Protein AF-X1KQK9-F1 (afdb_monomer)

InterPro domains:
  IPR006158 Cobalamin (vitamin B12)-binding domain [PF02310] (26-74)
  IPR006158 Cobalamin (vitamin B12)-binding domain [PS51332] (1-77)

Nearest PDB structures (foldseek):
  6slm-assembly1_A  TM=4.521E-01  e=2.198E+00  Escherichia coli K-12
  5w1c-assembly1_A  TM=5.710E-01  e=4.890E+00  Escherichia coli O157:H7
  6m4w-assembly1_A  TM=5.480E-01  e=7.794E+00  Escherichia coli K-12
  7uaj-assembly1_B  TM=4.522E-01  e=4.575E+00  Escherichia coli K-12
  6vls-assembly4_D  TM=4.665E-01  e=5.226E+00  Escherichia coli

Structure (mmCIF, N/CA/C/O backbone):
data_AF-X1KQK9-F1
#
_entry.id   AF-X1KQK9-F1
#
loop_
_atom_site.group_PDB
_atom_site.id
_atom_site.type_symbol
_atom_site.label_atom_id
_atom_site.label_alt_id
_atom_site.label_comp_id
_atom_site.label_asym_id
_atom_site.label_entity_id
_atom_site.label_seq_id
_atom_site.pdbx_PDB_ins_code
_atom_site.Cartn_x
_atom_site.Cartn_y
_atom_site.Cartn_z
_atom_site.occupancy
_atom_site.B_iso_or_equiv
_atom_site.auth_seq_id
_atom_site.auth_comp_id
_atom_site.auth_asym_id
_atom_site.auth_atom_id
_atom_site.pdbx_PDB_model_num
ATOM 1 N N . MET A 1 1 ? -13.734 -8.164 -5.694 1.00 69.94 1 MET A N 1
ATOM 2 C CA . MET A 1 1 ? -13.845 -6.691 -5.840 1.00 69.94 1 MET A CA 1
ATOM 3 C C . MET A 1 1 ? -14.324 -6.129 -4.504 1.00 69.94 1 MET A C 1
ATOM 5 O O . MET A 1 1 ? -15.373 -6.570 -4.060 1.00 69.94 1 MET A O 1
ATOM 9 N N . LEU A 1 2 ? -13.565 -5.251 -3.834 1.00 87.81 2 LEU A N 1
ATOM 10 C CA . LEU A 1 2 ? -13.783 -4.881 -2.416 1.00 87.81 2 LEU A CA 1
ATOM 11 C C . LEU A 1 2 ? -15.196 -4.357 -2.106 1.00 87.81 2 LEU A C 1
ATOM 13 O O . LEU A 1 2 ? -15.787 -4.744 -1.104 1.00 8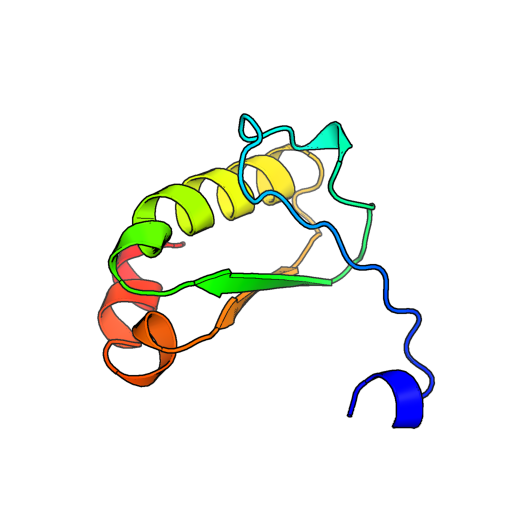7.81 2 LEU A O 1
ATOM 17 N N . LEU A 1 3 ? -15.780 -3.569 -3.011 1.00 84.44 3 LEU A N 1
ATOM 18 C CA . LEU A 1 3 ? -17.157 -3.078 -2.868 1.00 84.44 3 LEU A CA 1
ATOM 19 C C . LEU A 1 3 ? -18.196 -4.211 -2.857 1.00 84.44 3 LEU A C 1
ATOM 21 O O . LEU A 1 3 ? -19.192 -4.127 -2.151 1.00 84.44 3 LEU A O 1
ATOM 25 N N . ARG A 1 4 ? -17.944 -5.309 -3.585 1.00 89.50 4 ARG A N 1
ATOM 26 C CA . ARG A 1 4 ? -18.807 -6.505 -3.563 1.00 89.50 4 ARG A CA 1
ATOM 27 C C . ARG A 1 4 ? -18.677 -7.308 -2.268 1.00 89.50 4 ARG A C 1
ATOM 29 O O . ARG A 1 4 ? -19.541 -8.122 -1.984 1.00 89.50 4 ARG A O 1
ATOM 36 N N . ALA A 1 5 ? -17.605 -7.089 -1.510 1.00 91.12 5 ALA A N 1
ATOM 37 C CA . ALA A 1 5 ? -17.406 -7.666 -0.185 1.00 91.12 5 ALA A CA 1
ATOM 38 C C . ALA A 1 5 ? -17.927 -6.739 0.933 1.00 91.12 5 ALA A C 1
ATOM 40 O O . ALA A 1 5 ? -17.564 -6.923 2.090 1.00 91.12 5 ALA A O 1
ATOM 41 N N . SER A 1 6 ? -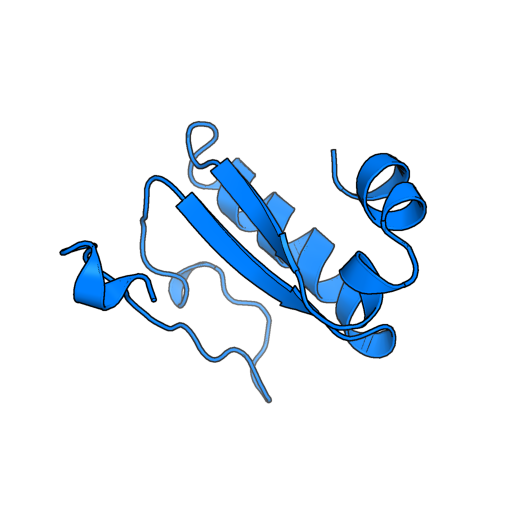18.730 -5.720 0.592 1.00 91.56 6 SER A N 1
ATOM 42 C CA . SER A 1 6 ? -19.273 -4.727 1.532 1.00 91.56 6 SER A CA 1
ATOM 43 C C . SER A 1 6 ? -18.205 -3.951 2.317 1.00 91.56 6 SER A C 1
ATOM 45 O O . SER A 1 6 ? -18.480 -3.415 3.389 1.00 91.56 6 SER A O 1
ATOM 47 N N . ALA A 1 7 ? -16.978 -3.862 1.791 1.00 92.44 7 ALA A N 1
ATOM 48 C CA . ALA A 1 7 ? -15.924 -3.063 2.401 1.00 92.44 7 ALA A CA 1
ATOM 49 C C . ALA A 1 7 ? -16.151 -1.567 2.132 1.00 92.44 7 ALA A C 1
ATOM 51 O O . ALA A 1 7 ? -16.440 -1.164 1.002 1.00 92.44 7 ALA A O 1
ATOM 52 N N . LYS A 1 8 ? -15.948 -0.725 3.154 1.00 94.88 8 LYS A N 1
ATOM 53 C CA . LYS A 1 8 ? -15.865 0.730 2.978 1.00 94.88 8 LYS A CA 1
ATOM 54 C C . LYS A 1 8 ? -14.524 1.063 2.328 1.00 94.88 8 LYS A C 1
ATOM 56 O O . LYS A 1 8 ? -13.476 0.840 2.926 1.00 94.88 8 LYS A O 1
ATOM 61 N N . VAL A 1 9 ? -14.567 1.596 1.111 1.00 94.69 9 VAL A N 1
ATOM 62 C CA . VAL A 1 9 ? -13.374 1.954 0.337 1.00 94.69 9 VAL A CA 1
ATOM 63 C C . VAL A 1 9 ? -13.329 3.465 0.158 1.00 94.69 9 VAL A C 1
ATOM 65 O O . VAL A 1 9 ? -14.328 4.078 -0.210 1.00 94.69 9 VAL A O 1
ATOM 68 N N . ALA A 1 10 ? -12.162 4.051 0.396 1.00 95.25 10 ALA A N 1
ATOM 69 C CA . ALA A 1 10 ? -11.847 5.424 0.032 1.00 95.25 10 ALA A CA 1
ATOM 70 C C . ALA A 1 10 ? -10.594 5.421 -0.849 1.00 95.25 10 ALA A C 1
ATOM 72 O O . ALA A 1 10 ? -9.739 4.546 -0.710 1.00 95.25 10 ALA A O 1
ATOM 73 N N . VAL A 1 11 ? -10.501 6.379 -1.769 1.00 93.88 11 VAL A N 1
ATOM 74 C CA . VAL A 1 11 ? -9.380 6.498 -2.705 1.00 93.88 11 VAL A CA 1
ATOM 75 C C . VAL A 1 11 ? -8.704 7.843 -2.489 1.00 93.88 11 VAL A C 1
ATOM 77 O O . VAL A 1 11 ? -9.368 8.877 -2.511 1.00 93.88 11 VAL A O 1
ATOM 80 N N . ALA A 1 12 ? -7.387 7.815 -2.303 1.00 93.88 12 ALA A N 1
ATOM 81 C CA . ALA A 1 12 ? -6.538 8.996 -2.279 1.00 93.88 12 ALA A CA 1
ATOM 82 C C . ALA A 1 12 ? -5.648 8.983 -3.525 1.00 93.88 12 ALA A C 1
ATOM 84 O O . ALA A 1 12 ? -4.759 8.143 -3.649 1.00 93.88 12 ALA A O 1
ATOM 85 N N . ASP A 1 13 ? -5.905 9.899 -4.456 1.00 92.06 13 ASP A N 1
ATOM 86 C CA . ASP A 1 13 ? -5.054 10.095 -5.626 1.00 92.06 13 ASP A CA 1
ATOM 87 C C . ASP A 1 13 ? -4.000 11.167 -5.329 1.00 92.06 13 ASP A C 1
ATOM 89 O O . ASP A 1 13 ? -4.316 12.349 -5.115 1.00 92.06 13 ASP A O 1
ATOM 93 N N . LEU A 1 14 ? -2.749 10.711 -5.277 1.00 90.06 14 LEU A N 1
ATOM 94 C CA . LEU A 1 14 ? -1.573 11.510 -4.942 1.00 90.06 14 LEU A CA 1
ATOM 95 C C . LEU A 1 14 ? -0.773 11.925 -6.186 1.00 90.06 14 LEU A C 1
ATOM 97 O O . LEU A 1 14 ? 0.288 12.532 -6.054 1.00 90.06 14 LEU A O 1
ATOM 101 N N . ARG A 1 15 ? -1.255 11.615 -7.399 1.00 83.81 15 ARG A N 1
ATOM 102 C CA . AR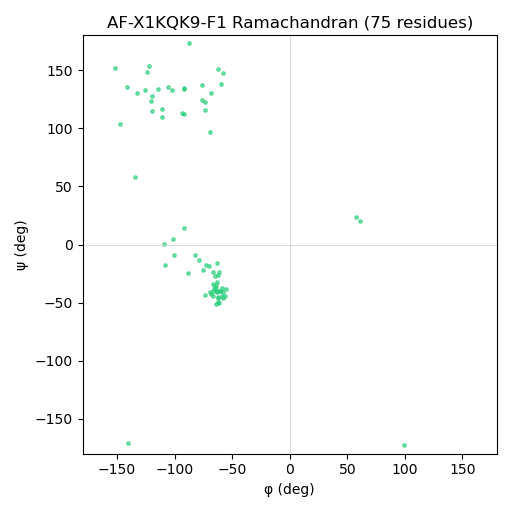G A 1 15 ? -0.604 12.059 -8.638 1.00 83.81 15 ARG A CA 1
ATOM 103 C C . ARG A 1 15 ? -0.543 13.585 -8.676 1.00 83.81 15 ARG A C 1
ATOM 105 O O . ARG A 1 15 ? -1.510 14.262 -8.326 1.00 83.81 15 ARG A O 1
ATOM 112 N N . SER A 1 16 ? 0.598 14.116 -9.115 1.00 77.25 16 SER A N 1
ATOM 113 C CA . SER A 1 16 ? 0.843 15.561 -9.253 1.00 77.25 16 SER A CA 1
ATOM 114 C C . SER A 1 16 ? 0.744 16.365 -7.947 1.00 77.25 16 SER A C 1
ATOM 116 O O . SER A 1 16 ? 0.552 17.579 -7.990 1.00 77.25 16 SER A O 1
ATOM 118 N N . LYS A 1 17 ? 0.871 15.708 -6.790 1.00 72.25 17 LYS A N 1
ATOM 119 C CA . LYS A 1 17 ? 0.889 16.341 -5.467 1.00 72.25 17 LYS A CA 1
ATOM 120 C C . LYS A 1 17 ? 2.178 15.986 -4.740 1.00 72.25 17 LYS A C 1
ATOM 122 O O . LYS A 1 17 ? 2.764 14.930 -4.983 1.00 72.25 17 LYS A O 1
ATOM 127 N N . GLU A 1 18 ? 2.601 16.846 -3.819 1.00 82.56 18 GLU A N 1
ATOM 128 C CA . GLU A 1 18 ? 3.570 16.416 -2.815 1.00 82.56 18 GLU A CA 1
ATOM 129 C C . GLU A 1 18 ? 2.964 15.296 -1.960 1.00 82.56 18 GLU A C 1
ATOM 131 O O . GLU A 1 18 ? 1.744 15.204 -1.791 1.00 82.56 18 GLU A O 1
ATOM 136 N N . ILE A 1 19 ? 3.820 14.411 -1.448 1.00 82.00 19 ILE A N 1
ATOM 137 C CA . ILE A 1 19 ? 3.379 13.300 -0.605 1.00 82.00 19 ILE A CA 1
ATOM 138 C C . ILE A 1 19 ? 2.898 13.870 0.733 1.00 82.00 19 ILE A C 1
ATOM 140 O O . ILE A 1 19 ? 3.696 14.107 1.637 1.00 82.00 19 ILE A O 1
ATOM 144 N N . ASP A 1 20 ? 1.585 14.051 0.851 1.00 84.44 20 ASP A N 1
ATOM 145 C CA . ASP A 1 20 ? 0.913 14.469 2.077 1.00 84.44 20 ASP A CA 1
ATOM 146 C C . ASP A 1 20 ? 0.073 13.319 2.644 1.00 84.44 20 ASP A C 1
ATOM 148 O O . ASP A 1 20 ? -0.899 12.853 2.041 1.00 84.44 20 ASP A O 1
ATOM 152 N N . VAL A 1 21 ? 0.452 12.865 3.839 1.00 83.44 21 VAL A N 1
ATOM 153 C CA . VAL A 1 21 ? -0.261 11.808 4.559 1.00 83.44 21 VAL A CA 1
ATOM 154 C C . VAL A 1 21 ? -1.674 12.254 4.949 1.00 83.44 21 VAL A C 1
ATOM 156 O O . VAL A 1 21 ? -2.565 11.415 5.020 1.00 83.44 21 VAL A O 1
ATOM 159 N N . GLY A 1 22 ? -1.925 13.553 5.140 1.00 88.81 22 GLY A N 1
ATOM 160 C CA . GLY A 1 22 ? -3.242 14.106 5.469 1.00 88.81 22 GLY A CA 1
ATOM 161 C C . GLY A 1 22 ? -4.306 13.850 4.398 1.00 88.81 22 GLY A C 1
ATOM 162 O O . GLY A 1 22 ? -5.491 13.775 4.717 1.00 88.81 22 GLY A O 1
ATOM 163 N N . LEU A 1 23 ? -3.894 13.624 3.146 1.00 90.00 23 LEU A N 1
ATOM 164 C CA . LEU A 1 23 ? -4.790 13.259 2.045 1.00 90.00 23 LEU A CA 1
ATOM 165 C C . LEU A 1 23 ? -5.204 11.781 2.063 1.00 90.00 23 LEU A C 1
ATOM 167 O O . LEU A 1 23 ? -6.121 11.398 1.337 1.00 90.00 23 LEU A O 1
ATOM 171 N N . ILE A 1 24 ? -4.527 10.946 2.856 1.00 93.06 24 ILE A N 1
ATOM 172 C CA . ILE A 1 24 ? -4.775 9.506 2.960 1.00 93.06 24 ILE A CA 1
ATOM 173 C C . ILE A 1 24 ? -5.742 9.270 4.125 1.00 93.06 24 ILE A C 1
ATOM 175 O O . ILE A 1 24 ? -5.343 9.472 5.276 1.00 93.06 24 ILE A O 1
ATOM 179 N N . PRO A 1 25 ? -6.984 8.816 3.877 1.00 92.75 25 PRO A N 1
ATOM 180 C CA . PRO A 1 25 ? -7.944 8.530 4.937 1.00 92.75 25 PRO A CA 1
ATOM 181 C C . PRO A 1 25 ? -7.414 7.494 5.930 1.00 92.75 25 PRO A C 1
ATOM 183 O O . PRO A 1 25 ? -6.686 6.576 5.551 1.00 92.75 25 PRO A O 1
ATOM 186 N N . ASP A 1 26 ? -7.805 7.613 7.197 1.00 93.56 26 ASP A N 1
ATOM 187 C CA . ASP A 1 26 ? -7.522 6.567 8.176 1.00 93.56 26 ASP A CA 1
ATOM 188 C C . ASP A 1 26 ? -8.327 5.304 7.872 1.00 93.56 26 ASP A C 1
ATOM 190 O O . ASP A 1 26 ? -9.543 5.334 7.668 1.00 93.56 26 ASP A O 1
ATOM 194 N N . ALA A 1 27 ? -7.623 4.177 7.852 1.00 96.12 27 ALA A N 1
ATOM 195 C CA . ALA A 1 27 ? -8.183 2.864 7.594 1.00 96.12 27 ALA A CA 1
ATOM 196 C C . ALA A 1 27 ? -7.338 1.798 8.305 1.00 96.12 27 ALA A C 1
ATOM 198 O O . ALA A 1 27 ? -6.138 1.996 8.481 1.00 96.12 27 ALA A O 1
ATOM 199 N N . PRO A 1 28 ? -7.922 0.649 8.685 1.00 96.81 28 PRO A N 1
ATOM 200 C CA . PRO A 1 28 ? -7.150 -0.466 9.236 1.00 96.81 28 PRO A CA 1
ATOM 201 C C . PRO A 1 28 ? -6.199 -1.090 8.202 1.00 96.81 28 PRO A C 1
ATOM 203 O O . PRO A 1 28 ? -5.203 -1.702 8.577 1.00 96.81 28 PRO A O 1
ATOM 206 N N . ILE A 1 29 ? -6.502 -0.933 6.908 1.00 96.62 29 ILE A N 1
ATOM 207 C CA . ILE A 1 29 ? -5.694 -1.413 5.786 1.00 96.62 29 ILE A CA 1
ATOM 208 C C . ILE A 1 29 ? -5.547 -0.276 4.775 1.00 96.62 29 ILE A C 1
ATOM 210 O O . ILE A 1 29 ? -6.548 0.304 4.352 1.00 96.62 29 ILE A O 1
ATOM 214 N N . VAL A 1 30 ? -4.316 -0.001 4.348 1.00 97.06 30 VAL A N 1
ATOM 215 C CA . VAL A 1 30 ? -4.002 0.943 3.271 1.00 97.06 30 VAL A CA 1
ATOM 216 C C . VAL A 1 30 ? -3.280 0.199 2.151 1.00 97.06 30 VAL A C 1
ATOM 218 O O . VAL A 1 30 ? -2.172 -0.303 2.334 1.00 97.06 30 VAL A O 1
ATOM 221 N N . GLY A 1 31 ? -3.925 0.125 0.986 1.00 96.62 31 GLY A N 1
ATOM 222 C CA . GLY A 1 31 ? -3.340 -0.418 -0.238 1.00 96.62 31 GLY A CA 1
ATOM 223 C C . GLY A 1 31 ? -2.681 0.680 -1.071 1.00 96.62 31 GLY A C 1
ATOM 224 O O . GLY A 1 31 ? -3.286 1.726 -1.298 1.00 96.62 31 GLY A O 1
ATOM 225 N N . ILE A 1 32 ? -1.464 0.433 -1.548 1.00 95.81 32 ILE A N 1
ATOM 226 C CA . ILE A 1 32 ? -0.683 1.357 -2.372 1.00 95.81 32 ILE A CA 1
ATOM 227 C C . ILE A 1 32 ? -0.385 0.667 -3.701 1.00 95.81 32 ILE A C 1
ATOM 229 O O . ILE A 1 32 ? 0.184 -0.422 -3.728 1.00 95.81 32 ILE A O 1
ATOM 233 N N . THR A 1 33 ? -0.770 1.291 -4.811 1.00 96.00 33 THR A N 1
ATOM 234 C CA . THR A 1 33 ? -0.395 0.820 -6.150 1.00 96.00 33 THR A CA 1
ATOM 235 C C . THR A 1 33 ? 0.889 1.510 -6.590 1.00 96.00 33 THR A C 1
ATOM 237 O O . THR A 1 33 ? 1.007 2.724 -6.432 1.00 96.00 33 THR A O 1
ATOM 240 N N . ALA A 1 34 ? 1.839 0.755 -7.137 1.00 94.62 34 ALA A N 1
ATOM 241 C CA . ALA A 1 34 ? 3.101 1.297 -7.623 1.00 94.62 34 ALA A CA 1
ATOM 242 C C . ALA A 1 34 ? 3.565 0.616 -8.919 1.00 94.62 34 ALA A C 1
ATOM 244 O O . ALA A 1 34 ? 3.555 -0.612 -9.064 1.00 94.62 34 ALA A O 1
ATOM 245 N N . THR A 1 35 ? 4.019 1.434 -9.861 1.00 95.44 35 THR A N 1
ATOM 246 C CA . THR A 1 35 ? 4.933 1.030 -10.934 1.00 95.44 35 THR A CA 1
ATOM 247 C C . THR A 1 35 ? 6.387 1.156 -10.468 1.00 95.44 35 THR A C 1
ATOM 249 O O . THR A 1 35 ? 6.666 1.675 -9.386 1.00 95.44 35 THR A O 1
ATOM 252 N N . THR A 1 36 ? 7.345 0.699 -11.280 1.00 94.12 36 THR A N 1
ATOM 253 C CA . THR A 1 36 ? 8.768 0.707 -10.899 1.00 94.12 36 THR A CA 1
ATOM 254 C C . THR A 1 36 ? 9.297 2.105 -10.585 1.00 94.12 36 THR A C 1
ATOM 256 O O . THR A 1 36 ? 10.051 2.263 -9.632 1.00 94.12 36 THR A O 1
ATOM 259 N N . GLY A 1 37 ? 8.865 3.138 -11.315 1.00 93.38 37 GLY A N 1
ATOM 260 C CA . GLY A 1 37 ? 9.272 4.520 -11.029 1.00 93.38 37 GLY A CA 1
ATOM 261 C C . GLY A 1 37 ? 8.679 5.089 -9.733 1.00 93.38 37 GLY A C 1
ATOM 262 O O . GLY A 1 37 ? 9.193 6.062 -9.190 1.00 93.38 37 GLY A O 1
ATOM 263 N N . GLU A 1 38 ? 7.614 4.479 -9.213 1.00 93.12 38 GLU A N 1
ATOM 264 C CA . GLU A 1 38 ? 6.864 4.967 -8.051 1.00 93.12 38 GLU A CA 1
ATOM 265 C C . GLU A 1 38 ? 7.225 4.227 -6.760 1.00 93.12 38 GLU A C 1
ATOM 267 O O . GLU A 1 38 ? 6.813 4.649 -5.679 1.00 93.12 38 GLU A O 1
ATOM 272 N N . ILE A 1 39 ? 8.007 3.146 -6.839 1.00 93.25 39 ILE A N 1
ATOM 273 C CA . ILE A 1 39 ? 8.221 2.230 -5.716 1.00 93.25 39 ILE A CA 1
ATOM 274 C C . ILE A 1 39 ? 8.853 2.927 -4.498 1.00 93.25 39 ILE A C 1
ATOM 276 O O . ILE A 1 39 ? 8.399 2.771 -3.365 1.00 93.25 39 ILE A O 1
ATOM 280 N N . ILE A 1 40 ? 9.815 3.827 -4.718 1.00 92.12 40 ILE A N 1
ATOM 281 C CA . ILE A 1 40 ? 10.438 4.601 -3.634 1.00 92.12 40 ILE A CA 1
ATOM 282 C C . ILE A 1 40 ? 9.430 5.552 -2.968 1.00 92.12 40 ILE A C 1
ATOM 284 O O . ILE A 1 40 ? 9.449 5.728 -1.747 1.00 92.12 40 ILE A O 1
ATOM 288 N N . SER A 1 41 ? 8.523 6.149 -3.743 1.00 92.12 41 SER A N 1
ATOM 289 C CA . SER A 1 41 ? 7.452 7.003 -3.216 1.00 92.12 41 SER A CA 1
ATOM 290 C C . SER A 1 4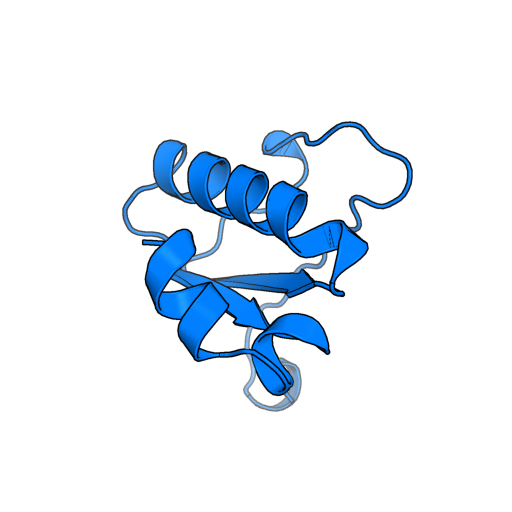1 ? 6.418 6.187 -2.443 1.00 92.12 41 SER A C 1
ATOM 292 O O . SER A 1 41 ? 6.022 6.591 -1.350 1.00 92.12 41 SER A O 1
ATOM 294 N N . ALA A 1 42 ? 6.051 5.003 -2.940 1.00 93.56 42 ALA A N 1
ATOM 295 C CA . ALA A 1 42 ? 5.178 4.068 -2.236 1.00 93.56 42 ALA A CA 1
ATOM 296 C C . ALA A 1 42 ? 5.754 3.674 -0.867 1.00 93.56 42 ALA A C 1
ATOM 298 O O . ALA A 1 42 ? 5.022 3.666 0.122 1.00 93.56 42 ALA A O 1
ATOM 299 N N . LYS A 1 43 ? 7.074 3.447 -0.772 1.00 92.56 43 LYS A N 1
ATOM 300 C CA . LYS A 1 43 ? 7.757 3.161 0.504 1.00 92.56 43 LYS A CA 1
ATOM 301 C C . LYS A 1 43 ? 7.636 4.328 1.477 1.00 92.56 43 LYS A C 1
ATOM 303 O O . LYS A 1 43 ? 7.312 4.140 2.649 1.00 92.56 43 LYS A O 1
ATOM 308 N N . LYS A 1 44 ? 7.876 5.553 0.998 1.00 92.38 44 LYS A N 1
ATOM 309 C CA . LYS A 1 44 ? 7.722 6.768 1.814 1.00 92.38 44 LYS A CA 1
ATOM 310 C C . LYS A 1 44 ? 6.292 6.904 2.336 1.00 92.38 44 LYS A C 1
ATOM 312 O O . LYS A 1 44 ? 6.115 7.158 3.525 1.00 92.38 44 LYS A O 1
ATOM 317 N N . ILE A 1 45 ? 5.292 6.676 1.484 1.00 93.94 45 ILE A N 1
ATOM 318 C CA . ILE A 1 45 ? 3.874 6.705 1.864 1.00 93.94 45 ILE A CA 1
ATOM 319 C C . ILE A 1 45 ? 3.569 5.646 2.929 1.00 93.94 45 ILE A C 1
ATOM 321 O O . ILE A 1 45 ? 3.011 5.989 3.970 1.00 93.94 45 ILE A O 1
ATOM 325 N N . ALA A 1 46 ? 3.977 4.389 2.720 1.00 94.19 46 ALA A N 1
ATOM 326 C CA . ALA A 1 46 ? 3.759 3.307 3.682 1.00 94.19 46 ALA A CA 1
ATOM 327 C C . ALA A 1 46 ? 4.354 3.643 5.060 1.00 94.19 46 ALA A C 1
ATOM 329 O O . ALA A 1 46 ? 3.684 3.505 6.083 1.00 94.19 46 ALA A O 1
ATOM 330 N N . ASN A 1 47 ? 5.575 4.183 5.086 1.00 93.38 47 ASN 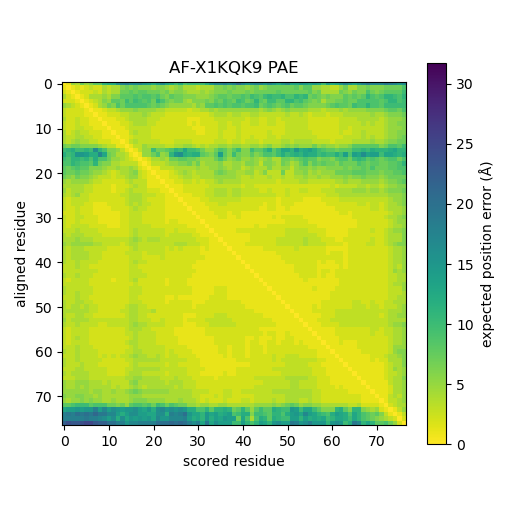A N 1
ATOM 331 C CA . ASN A 1 47 ? 6.235 4.608 6.318 1.00 93.38 47 ASN A CA 1
ATOM 332 C C . ASN A 1 47 ? 5.509 5.761 7.017 1.00 93.38 47 ASN A C 1
ATOM 334 O O . ASN A 1 47 ? 5.407 5.761 8.242 1.00 93.38 47 ASN A O 1
ATOM 338 N N . LEU A 1 48 ? 4.997 6.743 6.273 1.00 93.88 48 LEU A N 1
ATOM 339 C CA . LEU A 1 48 ? 4.216 7.843 6.847 1.00 93.88 48 LEU A CA 1
ATOM 340 C C . LEU A 1 48 ? 2.885 7.349 7.427 1.00 93.88 48 LEU A C 1
ATOM 342 O O . LEU A 1 48 ? 2.513 7.762 8.524 1.00 93.88 48 LEU A O 1
ATOM 346 N N . VAL A 1 49 ? 2.210 6.422 6.744 1.00 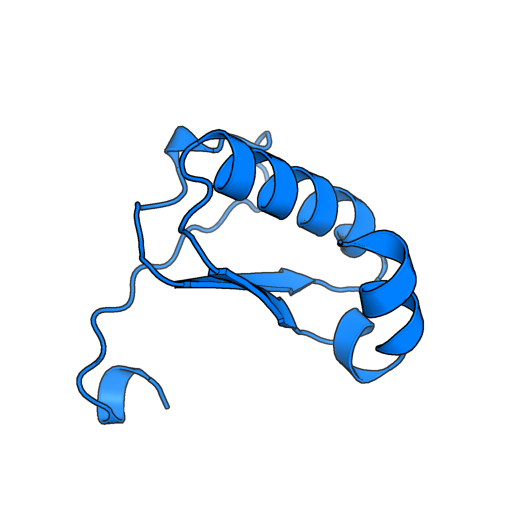95.25 49 VAL A N 1
ATOM 347 C CA . VAL A 1 49 ? 0.982 5.780 7.237 1.00 95.25 49 VAL A CA 1
ATOM 348 C C . VAL A 1 49 ? 1.256 4.997 8.525 1.00 95.25 49 VAL A C 1
ATOM 350 O O . VAL A 1 49 ? 0.568 5.217 9.522 1.00 95.25 49 VAL A O 1
ATOM 353 N N . LYS A 1 50 ? 2.301 4.153 8.550 1.00 93.75 50 LYS A N 1
ATOM 354 C CA . LYS A 1 50 ? 2.717 3.408 9.754 1.00 93.75 50 LYS A CA 1
ATOM 355 C C . LYS A 1 50 ? 3.103 4.350 10.903 1.00 93.75 50 LYS A C 1
ATOM 357 O O . LYS A 1 50 ? 2.735 4.096 12.044 1.00 93.75 50 LYS A O 1
ATOM 362 N N . LYS A 1 51 ? 3.801 5.460 10.624 1.00 94.62 51 LYS A N 1
ATOM 363 C CA . LYS A 1 51 ? 4.136 6.483 11.635 1.00 94.62 51 LYS A CA 1
ATOM 364 C C . LYS A 1 51 ? 2.893 7.154 12.215 1.00 94.62 51 LYS A C 1
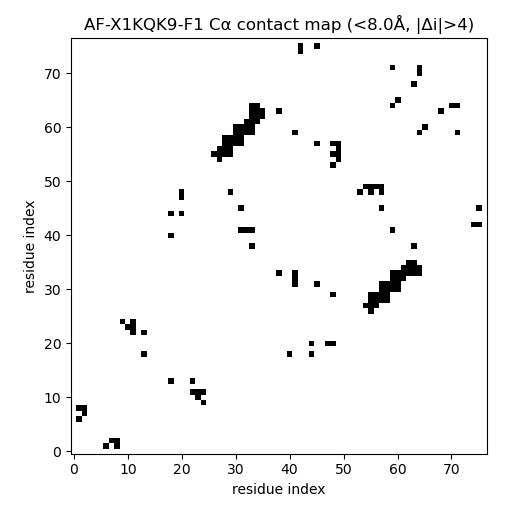ATOM 366 O O . LYS A 1 51 ? 2.854 7.392 13.418 1.00 94.62 51 LYS A O 1
ATOM 371 N N . ARG A 1 52 ? 1.893 7.458 11.379 1.00 94.94 52 ARG A N 1
ATOM 372 C CA . ARG A 1 52 ? 0.627 8.058 11.822 1.00 94.94 52 ARG A CA 1
ATOM 373 C C . ARG A 1 52 ? -0.177 7.090 12.688 1.00 94.94 52 ARG A C 1
ATOM 375 O O . ARG A 1 52 ? -0.701 7.491 13.721 1.00 94.94 52 ARG A O 1
ATOM 382 N N . ASN A 1 53 ? -0.267 5.825 12.282 1.00 95.69 53 ASN A N 1
ATOM 383 C CA . ASN A 1 53 ? -0.926 4.781 13.058 1.00 95.69 53 ASN A CA 1
ATOM 384 C C . ASN A 1 53 ? -0.236 3.417 12.845 1.00 95.69 53 ASN A C 1
ATOM 386 O O . ASN A 1 53 ? -0.514 2.755 11.838 1.00 95.69 53 ASN A O 1
ATOM 390 N N . PRO A 1 54 ? 0.574 2.947 13.816 1.00 95.12 54 PRO A N 1
ATOM 391 C CA . PRO A 1 54 ? 1.319 1.687 13.716 1.00 95.12 54 PRO A CA 1
ATOM 392 C C . PRO A 1 54 ? 0.455 0.427 13.604 1.00 95.12 54 PRO A C 1
ATOM 394 O O . PRO A 1 54 ? 0.965 -0.629 13.245 1.00 95.12 54 PRO A O 1
ATOM 397 N N . LYS A 1 55 ? -0.846 0.510 13.917 1.00 96.69 55 LYS A N 1
ATOM 398 C CA . LYS A 1 55 ? -1.788 -0.613 13.770 1.00 96.69 55 LYS A CA 1
ATOM 399 C C . LYS A 1 55 ? -2.323 -0.761 12.343 1.00 96.69 55 LYS A C 1
ATOM 401 O O . LYS A 1 55 ? -3.010 -1.738 12.060 1.00 96.69 55 LYS A O 1
ATOM 406 N N . THR A 1 56 ? -2.057 0.207 11.465 1.00 96.00 56 THR A N 1
ATOM 407 C CA . THR A 1 56 ? -2.485 0.161 10.064 1.00 96.00 56 THR A CA 1
ATOM 408 C C . THR A 1 56 ? -1.642 -0.845 9.297 1.00 96.00 56 THR A C 1
ATOM 410 O O . THR A 1 56 ? -0.424 -0.694 9.208 1.00 96.00 56 THR A O 1
ATOM 413 N N . ALA A 1 57 ? -2.283 -1.836 8.683 1.00 95.56 57 ALA A N 1
ATOM 414 C CA . ALA A 1 57 ? -1.609 -2.717 7.741 1.00 95.56 57 ALA A CA 1
ATOM 415 C C . ALA A 1 57 ? -1.414 -1.991 6.402 1.00 95.56 57 ALA A C 1
ATOM 417 O O . ALA A 1 57 ? -2.377 -1.520 5.795 1.00 95.56 57 ALA A O 1
ATOM 418 N N . THR A 1 58 ? -0.177 -1.908 5.919 1.00 94.81 58 THR A N 1
ATOM 419 C CA . THR A 1 58 ? 0.135 -1.364 4.591 1.00 94.81 58 THR A CA 1
ATOM 420 C C . THR A 1 58 ? 0.417 -2.498 3.617 1.00 94.81 58 THR A C 1
ATOM 422 O O . THR A 1 58 ? 1.206 -3.384 3.932 1.00 94.81 58 THR A O 1
ATOM 425 N N . VAL A 1 59 ? -0.185 -2.454 2.431 1.00 95.31 59 VAL A N 1
ATOM 426 C CA . VAL A 1 59 ? 0.023 -3.446 1.366 1.00 95.31 59 VAL A CA 1
ATOM 427 C C . VAL A 1 59 ? 0.428 -2.722 0.090 1.00 95.31 59 VAL A C 1
ATOM 429 O O . VAL A 1 59 ? -0.220 -1.747 -0.289 1.00 95.31 59 VAL A O 1
ATOM 432 N N . VAL A 1 60 ? 1.468 -3.201 -0.592 1.00 94.94 60 VAL A N 1
ATOM 433 C CA . VAL A 1 60 ? 1.885 -2.681 -1.901 1.00 94.94 60 VAL A CA 1
ATOM 434 C C . VAL A 1 60 ? 1.494 -3.674 -2.990 1.00 94.94 60 VAL A C 1
ATOM 436 O O . VAL A 1 60 ? 1.674 -4.879 -2.843 1.00 94.94 60 VAL A O 1
ATOM 439 N N . GLY A 1 61 ? 0.935 -3.162 -4.081 1.00 95.50 61 GLY A N 1
ATOM 440 C CA . GLY A 1 61 ? 0.579 -3.919 -5.275 1.00 95.50 61 GLY A CA 1
ATOM 441 C C . GLY A 1 61 ? 0.895 -3.131 -6.546 1.00 95.50 61 GLY A C 1
ATOM 442 O O . GLY A 1 61 ? 1.504 -2.063 -6.503 1.00 95.50 61 GLY A O 1
ATOM 443 N N . GLY A 1 62 ? 0.447 -3.637 -7.693 1.00 96.50 62 GLY A N 1
ATOM 444 C CA . GLY A 1 62 ? 0.724 -3.037 -9.001 1.00 96.50 62 GLY A CA 1
ATOM 445 C C . GLY A 1 62 ? 1.871 -3.732 -9.732 1.00 96.50 62 GLY A C 1
ATOM 446 O O . GLY A 1 62 ? 2.338 -4.791 -9.310 1.00 96.50 62 GLY A O 1
ATOM 447 N N . ALA A 1 63 ? 2.295 -3.159 -10.861 1.00 97.56 63 ALA A N 1
ATOM 448 C CA . ALA A 1 63 ? 3.234 -3.810 -11.773 1.00 97.56 63 ALA A CA 1
ATOM 449 C C . ALA A 1 63 ? 4.555 -4.174 -11.081 1.00 97.56 63 ALA A C 1
ATOM 451 O O . ALA A 1 63 ? 5.000 -5.310 -11.193 1.00 97.56 63 ALA A O 1
ATOM 452 N N . HIS A 1 64 ? 5.146 -3.260 -10.306 1.00 95.50 64 HIS A N 1
ATOM 453 C CA . HIS A 1 64 ? 6.434 -3.534 -9.667 1.00 95.50 64 HIS A CA 1
ATOM 454 C C . HIS A 1 64 ? 6.339 -4.682 -8.656 1.00 95.50 64 HIS A C 1
ATOM 456 O O . HIS A 1 64 ? 7.063 -5.657 -8.788 1.00 95.50 64 HIS A O 1
ATOM 462 N N . ALA A 1 65 ? 5.384 -4.624 -7.722 1.00 95.06 65 ALA A N 1
ATOM 463 C CA . ALA A 1 65 ? 5.178 -5.686 -6.733 1.00 95.06 65 ALA A CA 1
ATOM 464 C C . ALA A 1 65 ? 4.794 -7.038 -7.363 1.00 95.06 65 ALA A C 1
ATOM 466 O O . ALA A 1 65 ? 5.058 -8.085 -6.785 1.00 95.06 65 ALA A O 1
ATOM 467 N N . THR A 1 66 ? 4.184 -7.022 -8.553 1.00 96.69 66 THR A N 1
ATOM 468 C CA . THR A 1 66 ? 3.848 -8.247 -9.297 1.00 96.69 66 THR A CA 1
ATOM 469 C C . THR A 1 66 ? 5.088 -8.895 -9.912 1.00 96.69 66 THR A C 1
ATOM 471 O O . THR A 1 66 ? 5.228 -10.112 -9.852 1.00 96.69 66 THR A O 1
ATOM 474 N N . TYR A 1 67 ? 5.979 -8.101 -10.516 1.00 96.69 67 TYR A N 1
ATOM 475 C CA . TYR A 1 67 ? 7.169 -8.616 -11.204 1.00 96.69 67 TYR A CA 1
ATOM 476 C C . TYR A 1 67 ? 8.388 -8.784 -10.286 1.00 96.69 67 TYR A C 1
ATOM 478 O O . TYR A 1 67 ? 9.261 -9.587 -10.597 1.00 96.69 67 TYR A O 1
ATOM 486 N N . LEU A 1 68 ? 8.457 -8.037 -9.180 1.00 94.19 68 LEU A N 1
ATOM 487 C CA . LEU A 1 68 ? 9.581 -7.984 -8.238 1.00 94.19 68 LEU A CA 1
ATOM 488 C C . LEU A 1 68 ? 9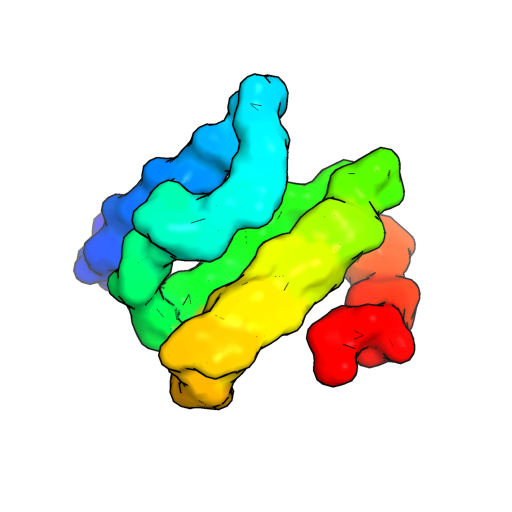.088 -8.048 -6.771 1.00 94.19 68 LEU A C 1
ATOM 490 O O . LEU A 1 68 ? 9.338 -7.128 -5.988 1.00 94.19 68 LEU A O 1
ATOM 494 N N . PRO A 1 69 ? 8.356 -9.106 -6.367 1.00 93.00 69 PRO A N 1
ATOM 495 C CA . PRO A 1 69 ? 7.806 -9.216 -5.012 1.00 93.00 69 PRO A CA 1
ATOM 496 C C . PRO A 1 69 ? 8.890 -9.295 -3.926 1.00 93.00 69 PRO A C 1
ATOM 498 O O . PRO A 1 69 ? 8.716 -8.722 -2.851 1.00 93.00 69 PRO A O 1
ATOM 501 N N . ASP A 1 70 ? 10.022 -9.942 -4.214 1.00 92.00 70 ASP A N 1
ATOM 502 C CA . ASP A 1 70 ? 11.140 -10.066 -3.269 1.00 92.00 70 ASP A CA 1
ATOM 503 C C . ASP A 1 70 ? 11.803 -8.712 -2.978 1.00 92.00 70 ASP A C 1
ATOM 505 O O . ASP A 1 70 ? 12.203 -8.451 -1.843 1.00 92.00 70 ASP A O 1
ATOM 509 N N . ASP A 1 71 ? 11.849 -7.818 -3.975 1.00 89.62 71 ASP A N 1
ATOM 510 C CA . ASP A 1 71 ? 12.328 -6.444 -3.784 1.00 89.62 71 ASP A CA 1
ATOM 511 C C . ASP A 1 71 ? 11.401 -5.694 -2.818 1.00 89.62 71 ASP A C 1
ATOM 513 O O . ASP A 1 71 ? 11.852 -4.974 -1.935 1.00 89.62 71 ASP A O 1
ATOM 517 N N . CYS A 1 72 ? 10.089 -5.942 -2.890 1.00 89.62 72 CYS A N 1
ATOM 518 C CA . CYS A 1 72 ? 9.127 -5.348 -1.965 1.00 89.62 72 CYS A CA 1
ATOM 519 C C . CYS A 1 72 ? 9.280 -5.886 -0.530 1.00 89.62 72 CYS A C 1
ATOM 521 O O . CYS A 1 72 ? 9.258 -5.090 0.405 1.00 89.62 72 CYS A O 1
ATOM 523 N N . LEU A 1 73 ? 9.485 -7.194 -0.344 1.00 83.56 73 LEU A N 1
ATOM 524 C CA . LEU A 1 73 ? 9.733 -7.796 0.977 1.00 83.56 73 LEU A CA 1
ATOM 5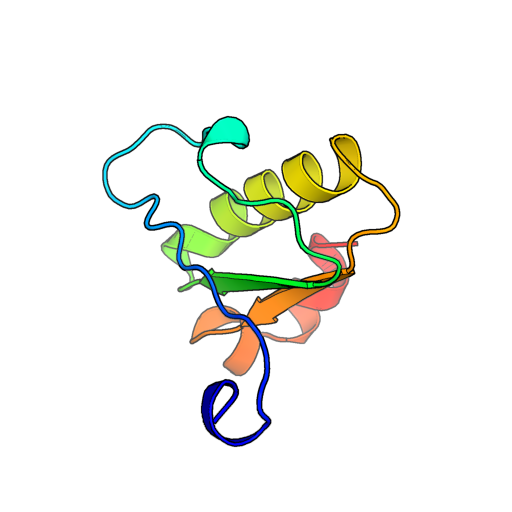25 C C . LEU A 1 73 ? 11.023 -7.259 1.618 1.00 83.56 73 LEU A C 1
ATOM 527 O O . LEU A 1 73 ? 11.023 -6.878 2.781 1.00 83.56 73 LEU A O 1
ATOM 531 N N . GLY A 1 74 ? 12.117 -7.162 0.857 1.00 67.88 74 GLY A N 1
ATOM 532 C CA . GLY A 1 74 ? 13.407 -6.702 1.383 1.00 67.88 74 GLY A CA 1
ATOM 533 C C . GLY A 1 74 ? 13.505 -5.191 1.636 1.00 67.88 74 GLY A C 1
ATOM 534 O O . GLY A 1 74 ? 14.349 -4.762 2.424 1.00 67.88 74 GLY A O 1
ATOM 535 N N . TYR A 1 75 ? 12.672 -4.369 0.980 1.00 62.78 75 TYR A N 1
ATOM 536 C CA . TYR A 1 75 ? 12.750 -2.904 1.063 1.00 62.78 75 TYR A CA 1
ATOM 537 C C . TYR A 1 75 ? 11.620 -2.215 1.846 1.00 62.78 75 TYR A C 1
ATOM 539 O O . TYR A 1 75 ? 11.814 -1.043 2.179 1.00 62.78 75 TYR A O 1
ATOM 547 N N . PHE A 1 76 ? 10.464 -2.833 2.116 1.00 61.88 76 PHE A N 1
ATOM 548 C CA . PHE A 1 76 ? 9.274 -2.132 2.656 1.00 61.88 76 PHE A CA 1
ATOM 549 C C . PHE A 1 76 ? 8.907 -2.433 4.117 1.00 61.88 76 PHE A C 1
ATOM 551 O O . PHE A 1 76 ? 7.930 -1.859 4.622 1.00 61.88 76 PHE A O 1
ATOM 558 N N . ASP A 1 77 ? 9.679 -3.280 4.791 1.00 52.69 77 ASP A N 1
ATOM 559 C CA . ASP A 1 77 ? 9.439 -3.655 6.188 1.00 52.69 77 ASP A CA 1
ATOM 560 C C . ASP A 1 77 ? 9.694 -2.510 7.183 1.00 52.69 77 ASP A C 1
ATOM 562 O O . ASP A 1 77 ? 10.768 -1.861 7.123 1.00 52.69 77 ASP A O 1
#

Sequence (77 aa):
MLLRASAKVAVADLRSKEIDVGLIPDAPIVGITATTGEIISAKKIANLVKKRNPKTATVVGGAHATYLPDDCLGYFD

Organism: NCBI:txid412755

Foldseek 3Di:
DCVVVVDDDDDQDCPPHDQDLVSPDDDLEAEAEDDPVCVVVLLVNLVVNCVVPVSRHYHYDYDCCVVPVVCCVVRRD

Mean predicted aligned error: 3.8 Å

Secondary structure (DSSP, 8-state):
-GGGGT--------TTS---GGGS---SEEEEE--GGGHHHHHHHHHHHHHH-TTPEEEEESHHHHH-HHHHHHHH-

Solvent-accessible surface area (backbone atoms only — not comparable to full-atom values): 4883 Å² total; per-residue (Å²): 110,61,68,82,70,73,46,92,80,86,86,66,85,61,78,98,50,78,96,54,66,87,66,49,78,91,53,69,61,46,80,42,77,24,44,72,92,37,42,70,57,49,44,53,50,48,52,49,51,33,71,74,39,73,83,36,45,70,46,76,35,48,62,32,40,69,80,39,46,67,59,47,63,78,69,64,119

Radius of gyration: 12.48 Å; Cα contacts (8 Å, |Δi|>4): 76; chains: 1; bounding box: 33×26×26 Å

pLDDT: mean 90.47, std 8.72, range [52.69, 97.56]